Protein AF-A0A377V1W1-F1 (afdb_monomer)

InterPro domains:
  IPR002178 PTS EIIA type-2 domain [PF00359] (6-57)
  IPR002178 PTS EIIA type-2 domain [PS51094] (4-73)
  IPR016152 Phosphotransferase/anion transporter [G3DSA:3.40.930.10] (1-67)
  IPR016152 Phosphotransferase/anion transporter [SSF55804] (1-58)

Organism: Klebsiella pneumoniae (NCBI:txid573)

Nearest PDB structures (foldseek):
  4m62-assembly1_S  TM=8.271E-01  e=2.185E+00  synthetic construct

pLDDT: mean 73.84, std 15.55, range [38.12, 89.0]

Mean predicted aligned error: 10.91 Å

Radius of gyration: 15.91 Å; Cα contacts (8 Å, |Δi|>4): 20; chains: 1; bounding box: 43×27×37 Å

Solvent-accessible surface area (backbone atoms only — not comparable to full-atom values): 4978 Å² total; per-residue (Å²): 112,73,72,80,72,65,42,75,87,70,61,83,88,76,95,76,78,96,42,72,70,57,51,53,51,62,67,42,44,53,42,42,75,71,63,77,46,57,76,66,55,56,53,49,51,56,49,47,37,74,74,70,38,78,80,83,62,90,56,79,81,74,69,72,72,79,77,81,89,75,77,84,131

Secondary structure (DSSP, 8-state):
-GGGT--GGG----S--S-HHHHHHHHHHHHHHTTSS-HHHHHHHHHHHHHH-STT-S-GGGS----------

Sequence (73 aa):
MIRDWLTPDKIKVINSIDSWENAVRLAAEPLLMQGYIAGSYIEAILQSHKELGPYYVLAPAWRCLMPVLNRGY

Foldseek 3Di:
DVVVVPDVLLDDDDPDDDDVLVVLVVNCVSCVVVVVDPPVVSVVVVVCCVVVNCPVCPDPVVPPDPDPPDDDD

Structure (mmCIF, N/CA/C/O backbone):
data_AF-A0A377V1W1-F1
#
_entry.id   AF-A0A377V1W1-F1
#
loop_
_atom_site.group_PDB
_atom_site.id
_atom_site.type_symbol
_atom_site.la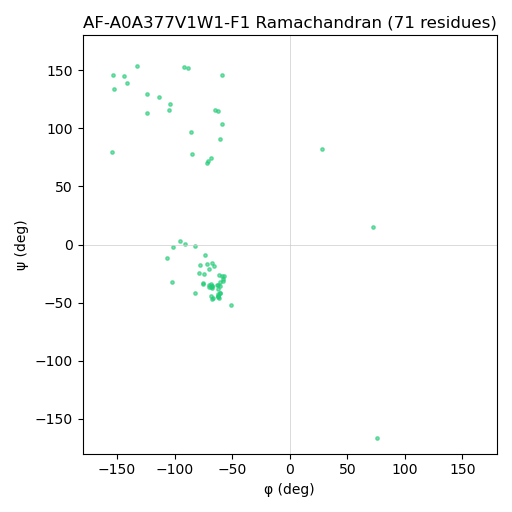bel_atom_id
_atom_site.label_alt_id
_atom_site.label_comp_id
_atom_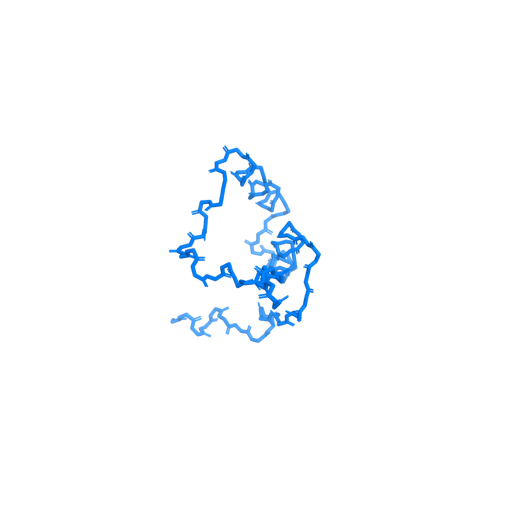site.label_asym_id
_atom_site.label_entity_id
_atom_site.label_seq_id
_atom_site.pdbx_PDB_ins_code
_atom_site.Cartn_x
_atom_site.Cartn_y
_atom_site.Cartn_z
_atom_site.occupancy
_atom_site.B_iso_or_equiv
_atom_site.auth_seq_id
_atom_site.auth_comp_id
_atom_site.auth_asym_id
_atom_site.auth_atom_id
_atom_site.pdbx_PDB_model_num
ATOM 1 N N . MET A 1 1 ? -11.665 -17.834 5.490 1.00 69.56 1 MET A N 1
ATOM 2 C CA . MET A 1 1 ? -10.591 -18.257 4.558 1.00 69.56 1 MET A CA 1
ATOM 3 C C . MET A 1 1 ? -10.166 -17.059 3.715 1.00 69.56 1 MET A C 1
ATOM 5 O O . MET A 1 1 ? -10.965 -16.157 3.530 1.00 69.56 1 MET A O 1
ATOM 9 N N . ILE A 1 2 ? -8.937 -17.000 3.190 1.00 73.00 2 ILE A N 1
ATOM 10 C CA . ILE A 1 2 ? -8.469 -15.820 2.422 1.00 73.00 2 ILE A CA 1
ATOM 11 C C . ILE A 1 2 ? -9.329 -15.512 1.180 1.00 73.00 2 ILE A C 1
ATOM 13 O O . ILE A 1 2 ? -9.478 -14.357 0.791 1.00 73.00 2 ILE A O 1
ATOM 17 N N . ARG A 1 3 ? -9.974 -16.544 0.619 1.00 74.00 3 ARG A N 1
ATOM 18 C CA . ARG A 1 3 ? -10.965 -16.442 -0.463 1.00 74.00 3 ARG A CA 1
ATOM 19 C C . ARG A 1 3 ? -12.155 -15.537 -0.143 1.00 74.00 3 ARG A C 1
ATOM 21 O O . ARG A 1 3 ? -12.730 -14.986 -1.068 1.00 74.00 3 ARG A O 1
ATOM 28 N N . ASP A 1 4 ? -12.505 -15.379 1.129 1.00 78.75 4 ASP A N 1
ATOM 29 C CA . ASP A 1 4 ? -13.636 -14.539 1.539 1.00 78.75 4 ASP A CA 1
ATOM 30 C C . ASP A 1 4 ? -13.262 -13.045 1.517 1.00 78.75 4 ASP A C 1
ATOM 32 O O . ASP A 1 4 ? -14.128 -12.176 1.488 1.00 78.75 4 ASP A O 1
ATOM 36 N N . TRP A 1 5 ? -11.957 -12.745 1.510 1.00 76.44 5 TRP A N 1
ATOM 37 C CA . TRP A 1 5 ? -11.412 -11.388 1.532 1.00 76.44 5 TRP A CA 1
ATOM 38 C C . TRP A 1 5 ? -10.922 -10.927 0.158 1.00 76.44 5 TRP A C 1
ATOM 40 O O . TRP A 1 5 ? -11.040 -9.739 -0.139 1.00 76.44 5 TRP A O 1
ATOM 50 N N . LEU A 1 6 ? -10.412 -11.845 -0.676 1.00 77.50 6 LEU A N 1
ATOM 51 C CA . LEU A 1 6 ? -10.044 -11.593 -2.075 1.00 77.50 6 LEU A CA 1
ATOM 52 C C . LEU A 1 6 ? -11.268 -11.729 -2.985 1.00 77.50 6 LEU A C 1
ATOM 54 O O . LEU A 1 6 ? -11.470 -12.734 -3.667 1.00 77.50 6 LEU A O 1
ATOM 58 N N . THR A 1 7 ? -12.097 -10.697 -2.984 1.00 80.31 7 THR A N 1
ATOM 59 C CA . THR A 1 7 ? -13.224 -10.589 -3.904 1.00 80.31 7 THR A CA 1
ATOM 60 C C . THR A 1 7 ? -12.785 -9.913 -5.214 1.00 80.31 7 THR A C 1
ATOM 62 O O . THR A 1 7 ? -11.828 -9.133 -5.206 1.00 80.31 7 THR A O 1
ATOM 65 N N . PRO A 1 8 ? -13.430 -10.203 -6.362 1.00 77.62 8 PRO A N 1
ATOM 66 C CA . PRO A 1 8 ? -13.016 -9.667 -7.665 1.00 77.62 8 PRO A CA 1
ATOM 67 C C . PRO A 1 8 ? -12.986 -8.134 -7.723 1.00 77.62 8 PRO A C 1
ATOM 69 O O . PRO A 1 8 ? -12.165 -7.565 -8.431 1.00 77.62 8 PRO A O 1
ATOM 72 N N . ASP A 1 9 ? -13.832 -7.463 -6.939 1.00 76.38 9 ASP A N 1
ATOM 73 C CA . ASP A 1 9 ? -13.877 -6.003 -6.792 1.00 76.38 9 ASP A CA 1
ATOM 74 C C . ASP A 1 9 ? -12.617 -5.401 -6.145 1.0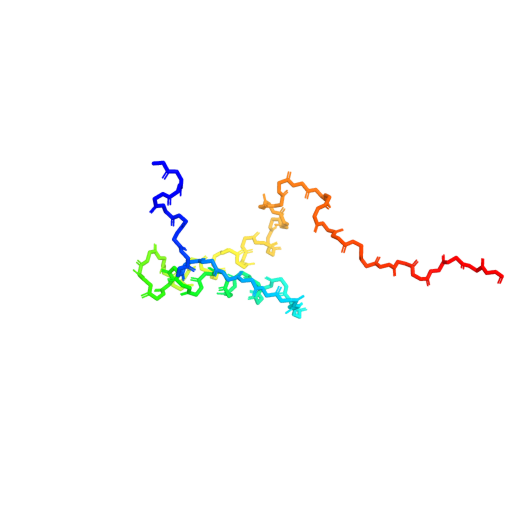0 76.38 9 ASP A C 1
ATOM 76 O O . ASP A 1 9 ? -12.349 -4.211 -6.310 1.00 76.38 9 ASP A O 1
ATOM 80 N N . LYS A 1 10 ? -11.815 -6.216 -5.451 1.00 76.94 10 LYS A N 1
ATOM 81 C CA . LYS A 1 10 ? -10.558 -5.805 -4.805 1.00 76.94 10 LYS A CA 1
ATOM 82 C C . LYS A 1 10 ? -9.319 -6.205 -5.603 1.00 76.94 10 LYS A C 1
ATOM 84 O O . LYS A 1 10 ? -8.204 -5.899 -5.187 1.00 76.94 10 LYS A O 1
ATOM 89 N N . ILE A 1 11 ? -9.489 -6.896 -6.731 1.00 81.25 11 ILE A N 1
ATOM 90 C CA . ILE A 1 11 ? -8.385 -7.364 -7.571 1.00 81.25 11 ILE A CA 1
ATOM 91 C C . ILE A 1 11 ? -8.301 -6.474 -8.807 1.00 81.25 11 ILE A C 1
ATOM 93 O O . ILE A 1 11 ? -9.194 -6.468 -9.651 1.00 81.25 11 ILE A O 1
ATOM 97 N N . LYS A 1 12 ? -7.191 -5.746 -8.940 1.00 78.31 12 LYS A N 1
ATOM 98 C CA . LYS A 1 12 ? -6.861 -4.983 -10.148 1.00 78.31 12 LYS A CA 1
ATOM 99 C C . LYS A 1 12 ? -5.634 -5.589 -10.815 1.00 78.31 12 LYS A C 1
ATOM 101 O O . LYS A 1 12 ? -4.599 -5.760 -10.177 1.00 78.31 12 LYS A O 1
ATOM 106 N N . VAL A 1 13 ? -5.755 -5.894 -12.105 1.00 80.75 13 VAL A N 1
ATOM 107 C CA . VAL A 1 13 ? -4.636 -6.311 -12.957 1.00 80.75 13 VAL A CA 1
ATOM 108 C C . VAL A 1 13 ? -4.269 -5.122 -13.833 1.00 80.75 13 VAL A C 1
ATOM 110 O O . VAL A 1 13 ? -5.117 -4.606 -14.557 1.00 80.75 13 VAL A O 1
ATOM 113 N N . ILE A 1 14 ? -3.023 -4.664 -13.733 1.00 81.44 14 ILE A N 1
ATOM 114 C CA . ILE A 1 14 ? -2.518 -3.493 -14.453 1.00 81.44 14 ILE A CA 1
ATOM 115 C C . ILE A 1 14 ? -1.296 -3.931 -15.257 1.00 81.44 14 ILE A C 1
ATOM 117 O O . ILE A 1 14 ? -0.395 -4.566 -14.713 1.00 81.44 14 ILE A O 1
ATOM 121 N N . ASN A 1 15 ? -1.270 -3.605 -16.549 1.00 77.31 15 ASN A N 1
ATOM 122 C CA . ASN A 1 15 ? -0.224 -4.068 -17.466 1.00 77.31 15 ASN A CA 1
ATOM 123 C C . ASN A 1 15 ? 1.111 -3.334 -17.280 1.00 77.31 15 ASN A C 1
ATOM 125 O O . ASN A 1 15 ? 2.168 -3.925 -17.480 1.00 77.31 15 ASN A O 1
ATOM 129 N N . SER A 1 16 ? 1.071 -2.052 -16.924 1.00 82.19 16 SER A N 1
ATOM 130 C CA . SER A 1 16 ? 2.258 -1.213 -16.755 1.00 82.19 16 SER A CA 1
ATOM 131 C C . SER A 1 16 ? 1.979 -0.088 -15.774 1.00 82.19 16 SER A C 1
ATOM 133 O O . SER A 1 16 ? 0.870 0.445 -15.738 1.00 82.19 16 SER A O 1
ATOM 135 N N . ILE A 1 17 ? 2.992 0.292 -15.002 1.00 82.31 17 ILE A N 1
ATOM 136 C CA . ILE A 1 17 ? 2.899 1.395 -14.054 1.00 82.31 17 ILE A CA 1
ATOM 137 C C . ILE A 1 17 ? 4.206 2.175 -14.050 1.00 82.31 17 ILE A C 1
ATOM 139 O O . ILE A 1 17 ? 5.282 1.581 -14.110 1.00 82.31 17 ILE A O 1
ATOM 143 N N . ASP A 1 18 ? 4.104 3.497 -13.989 1.00 82.06 18 ASP A N 1
ATOM 144 C CA . ASP A 1 18 ? 5.264 4.382 -14.139 1.00 82.06 18 ASP A CA 1
ATOM 145 C C . ASP A 1 18 ? 6.147 4.407 -12.886 1.00 82.06 18 ASP A C 1
ATOM 147 O O . ASP A 1 18 ? 7.369 4.507 -12.974 1.00 82.06 18 ASP A O 1
ATOM 151 N N . SER A 1 19 ? 5.525 4.275 -11.711 1.00 83.75 19 SER A N 1
ATOM 152 C CA . SER A 1 19 ? 6.190 4.387 -10.413 1.00 83.75 19 SER A CA 1
ATOM 153 C C . SER A 1 19 ? 5.608 3.408 -9.402 1.00 83.75 19 SER A C 1
ATOM 155 O O . SER A 1 19 ? 4.396 3.187 -9.350 1.00 83.75 19 SER A O 1
ATOM 157 N N . TRP A 1 20 ? 6.463 2.883 -8.525 1.00 81.94 20 TRP A N 1
ATOM 158 C CA . TRP A 1 20 ? 6.041 2.020 -7.416 1.00 81.94 20 TRP A CA 1
ATOM 159 C C . TRP A 1 20 ? 5.077 2.742 -6.455 1.00 81.94 20 TRP A C 1
ATOM 161 O O . TRP A 1 20 ? 4.148 2.124 -5.946 1.00 81.94 20 TRP A O 1
ATOM 171 N N . GLU A 1 21 ? 5.224 4.060 -6.273 1.00 85.19 21 GLU A N 1
ATOM 172 C CA . GLU A 1 21 ? 4.306 4.883 -5.469 1.00 85.19 21 GLU A CA 1
ATOM 173 C C . GLU A 1 21 ? 2.877 4.850 -6.037 1.00 85.19 21 GLU A C 1
ATOM 175 O O . GLU A 1 21 ? 1.900 4.701 -5.298 1.00 85.19 21 GLU A O 1
ATOM 180 N N . ASN A 1 22 ? 2.754 4.918 -7.368 1.00 84.31 22 ASN A N 1
ATOM 181 C CA . ASN A 1 22 ? 1.469 4.812 -8.057 1.00 84.31 22 ASN A CA 1
ATOM 182 C C . ASN A 1 22 ? 0.888 3.399 -7.933 1.00 84.31 22 ASN A C 1
ATOM 184 O O . ASN A 1 22 ? -0.324 3.259 -7.785 1.00 84.31 22 ASN A O 1
ATOM 188 N N . ALA A 1 23 ? 1.732 2.363 -7.915 1.00 85.44 23 ALA A N 1
ATOM 189 C CA . ALA A 1 23 ? 1.292 0.989 -7.670 1.00 85.44 23 ALA A CA 1
ATOM 190 C C . ALA A 1 23 ? 0.666 0.822 -6.282 1.00 85.44 23 ALA A C 1
ATOM 192 O O . ALA A 1 23 ? -0.411 0.238 -6.165 1.00 85.44 23 ALA A O 1
ATOM 193 N N . VAL A 1 24 ? 1.292 1.389 -5.244 1.00 85.94 24 VAL A N 1
ATOM 194 C CA . VAL A 1 24 ? 0.753 1.362 -3.875 1.00 85.94 24 VAL A CA 1
ATOM 195 C C . VAL A 1 24 ? -0.584 2.100 -3.806 1.00 85.94 24 VAL A C 1
ATOM 197 O O . VAL A 1 24 ? -1.546 1.567 -3.257 1.00 85.94 24 VAL A O 1
ATOM 200 N N . ARG A 1 25 ? -0.682 3.291 -4.413 1.00 87.00 25 ARG A N 1
ATOM 201 C CA . ARG A 1 25 ? -1.930 4.071 -4.448 1.00 87.00 25 ARG A CA 1
ATOM 202 C C . ARG A 1 25 ? -3.063 3.328 -5.158 1.00 87.00 25 ARG A C 1
ATOM 204 O O . ARG A 1 25 ? -4.163 3.259 -4.621 1.00 87.00 25 ARG A O 1
ATOM 211 N N . LEU A 1 26 ? -2.793 2.730 -6.319 1.00 86.81 26 LEU A N 1
ATOM 212 C CA . LEU A 1 26 ? -3.794 1.993 -7.098 1.00 86.81 26 LEU A CA 1
ATOM 213 C C . LEU A 1 26 ? -4.255 0.703 -6.408 1.00 86.81 26 LEU A C 1
ATOM 215 O O . LEU A 1 26 ? -5.432 0.353 -6.489 1.00 86.81 26 LEU A O 1
ATOM 219 N N . ALA A 1 27 ? -3.356 0.014 -5.702 1.00 85.25 27 ALA A N 1
ATOM 220 C CA . ALA A 1 27 ? -3.712 -1.151 -4.895 1.00 85.25 27 ALA A CA 1
ATOM 221 C C . ALA A 1 27 ? -4.538 -0.769 -3.652 1.00 85.25 27 ALA A C 1
ATOM 223 O O . ALA A 1 27 ? -5.432 -1.509 -3.246 1.00 85.25 27 ALA A O 1
ATOM 224 N N . ALA A 1 28 ? -4.258 0.395 -3.062 1.00 86.25 28 ALA A N 1
ATOM 225 C CA . ALA A 1 28 ? -4.946 0.907 -1.882 1.00 86.25 28 ALA A CA 1
ATOM 226 C C . ALA A 1 28 ? -6.314 1.544 -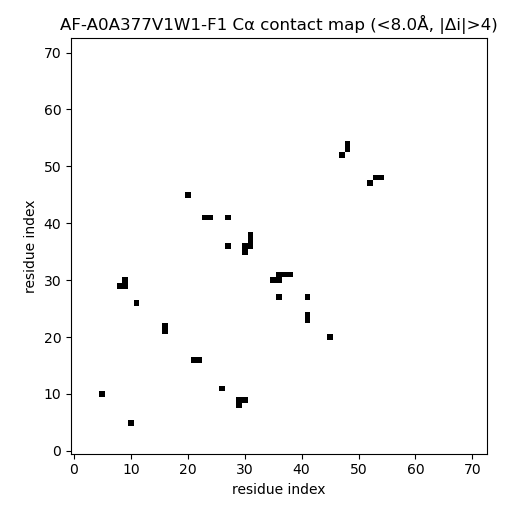2.198 1.00 86.25 28 ALA A C 1
ATOM 228 O O . ALA A 1 28 ? -7.189 1.570 -1.339 1.00 86.25 28 ALA A O 1
ATOM 229 N N . GLU A 1 29 ? -6.530 2.026 -3.421 1.00 86.19 29 GLU A N 1
ATOM 230 C CA . GLU A 1 29 ? -7.762 2.689 -3.861 1.00 86.19 29 GLU A CA 1
ATOM 231 C C . GLU A 1 29 ? -9.065 1.910 -3.563 1.00 86.19 29 GLU A C 1
ATOM 233 O O . GLU A 1 29 ? -9.954 2.493 -2.938 1.00 86.19 29 GLU 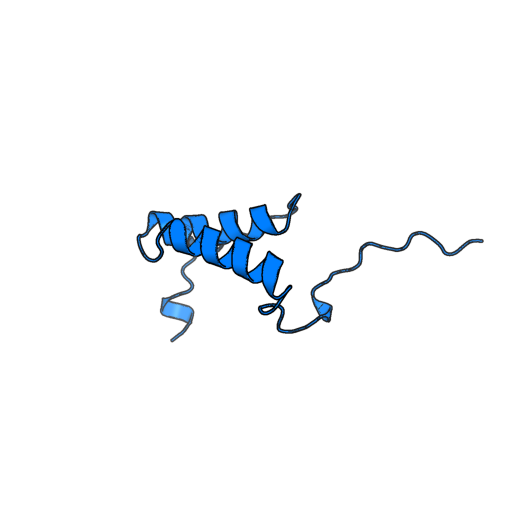A O 1
ATOM 238 N N . PRO A 1 30 ? -9.227 0.615 -3.924 1.00 85.81 30 PRO A N 1
ATOM 239 C CA . PRO A 1 30 ? -10.449 -0.127 -3.591 1.00 85.81 30 PRO A CA 1
ATOM 240 C C . PRO A 1 30 ? -10.654 -0.272 -2.077 1.00 85.81 30 PRO A C 1
ATOM 242 O O . PRO A 1 30 ? -11.783 -0.197 -1.598 1.00 85.81 30 PRO A O 1
ATOM 245 N N . LEU A 1 31 ? -9.568 -0.414 -1.311 1.00 84.31 31 LEU A N 1
ATOM 246 C CA . LEU A 1 31 ? -9.621 -0.514 0.149 1.00 84.31 31 LEU A CA 1
ATOM 247 C C . LEU A 1 31 ? -10.007 0.823 0.796 1.00 84.31 31 LEU A C 1
ATOM 249 O O . LEU A 1 31 ? -10.743 0.836 1.781 1.00 84.31 31 LEU A O 1
ATOM 253 N N . LEU A 1 32 ? -9.538 1.939 0.230 1.00 86.62 32 LEU A N 1
ATOM 254 C CA . LEU A 1 32 ? -9.875 3.293 0.665 1.00 86.62 32 LEU A CA 1
ATOM 255 C C . LEU A 1 32 ? -11.344 3.615 0.369 1.00 86.62 32 LEU A C 1
ATOM 257 O O . LEU A 1 32 ? -12.044 4.115 1.245 1.00 86.62 32 LEU A O 1
ATOM 261 N N . MET A 1 33 ? -11.835 3.275 -0.829 1.00 84.06 33 MET A N 1
ATOM 262 C CA . MET A 1 33 ? -13.245 3.465 -1.200 1.00 84.06 33 MET A CA 1
ATOM 263 C C . MET A 1 33 ? -14.197 2.659 -0.313 1.00 84.06 33 MET A C 1
ATOM 265 O O . MET A 1 33 ? -15.290 3.120 0.001 1.00 84.06 33 MET A O 1
ATOM 269 N N . GLN A 1 34 ? -13.779 1.467 0.112 1.00 82.88 34 GLN A N 1
ATOM 270 C CA . GLN A 1 34 ? -14.552 0.624 1.024 1.00 82.88 34 GLN A CA 1
ATOM 271 C C . GLN A 1 34 ? -14.386 1.021 2.505 1.00 82.88 34 GLN A C 1
ATOM 273 O O . GLN A 1 34 ? -15.015 0.415 3.370 1.00 82.88 34 GLN A O 1
ATOM 278 N N . GLY A 1 35 ? -13.563 2.032 2.811 1.00 84.44 35 GLY A N 1
ATOM 279 C CA . GLY A 1 35 ? -13.342 2.529 4.171 1.00 84.44 35 GLY A CA 1
ATOM 280 C C . GLY A 1 35 ? -12.516 1.599 5.065 1.00 84.44 35 GLY A C 1
ATOM 281 O O . GLY A 1 35 ? -12.496 1.786 6.279 1.00 84.44 35 GLY A O 1
ATOM 282 N N . TYR A 1 36 ? -11.827 0.603 4.497 1.00 84.56 36 TYR A N 1
ATOM 283 C CA . TYR A 1 36 ? -10.977 -0.317 5.264 1.00 84.56 36 TYR A CA 1
ATOM 284 C C . TYR A 1 36 ? -9.662 0.324 5.715 1.00 84.56 36 TYR A C 1
ATOM 286 O O . TYR A 1 36 ? -9.068 -0.116 6.697 1.00 84.56 36 TYR A O 1
ATOM 294 N N . ILE A 1 37 ? -9.198 1.345 4.994 1.00 86.56 37 ILE A N 1
ATOM 295 C CA . ILE A 1 37 ? -7.969 2.083 5.293 1.00 86.56 37 ILE A CA 1
ATOM 296 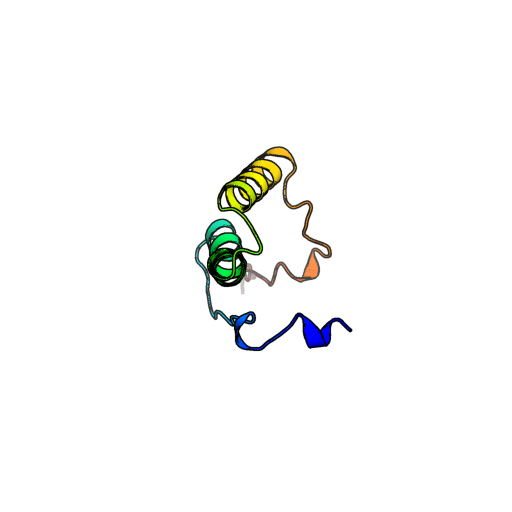C C . ILE A 1 37 ? -8.227 3.588 5.218 1.00 86.56 37 ILE A C 1
ATOM 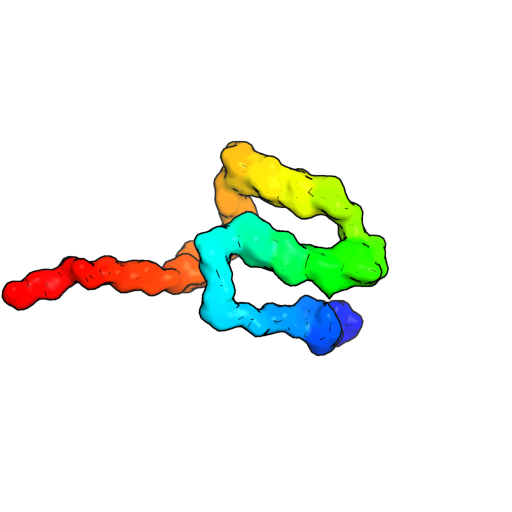298 O O . ILE A 1 37 ? -9.105 4.040 4.488 1.00 86.56 37 ILE A O 1
ATOM 302 N N . ALA A 1 38 ? -7.436 4.373 5.949 1.00 89.00 38 ALA A N 1
ATOM 303 C CA . ALA A 1 38 ? -7.435 5.830 5.846 1.00 89.00 38 ALA A CA 1
ATOM 304 C C . ALA A 1 38 ? -6.388 6.303 4.827 1.00 89.00 38 ALA A C 1
ATOM 306 O O . ALA A 1 38 ? -5.357 5.659 4.653 1.00 89.00 38 ALA A O 1
ATOM 307 N N . GLY A 1 39 ? -6.592 7.469 4.204 1.00 84.75 39 GLY A N 1
ATOM 308 C CA . GLY A 1 39 ? -5.599 8.053 3.287 1.00 84.75 39 GLY A CA 1
ATOM 309 C C . GLY A 1 39 ? -4.228 8.279 3.943 1.00 84.75 39 GLY A C 1
ATOM 310 O O . GLY A 1 39 ? -3.195 8.098 3.304 1.00 84.75 39 GLY A O 1
ATOM 311 N N . SER A 1 40 ? -4.207 8.558 5.251 1.00 87.62 40 SER A N 1
ATOM 312 C CA . SER A 1 40 ? -2.979 8.662 6.051 1.00 87.6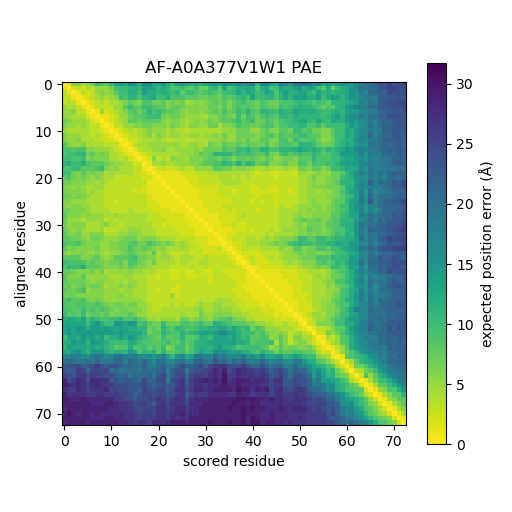2 40 SER A CA 1
ATOM 313 C C . SER A 1 40 ? -2.165 7.364 6.097 1.00 87.62 40 SER A C 1
ATOM 315 O O . SER A 1 40 ? -0.948 7.417 6.253 1.00 87.62 40 SER A O 1
ATOM 317 N N . TYR A 1 41 ? -2.805 6.204 5.924 1.00 86.75 41 TYR A N 1
ATOM 318 C CA . TYR A 1 41 ? -2.125 4.911 5.873 1.00 86.75 41 TYR A CA 1
ATOM 319 C C . TYR A 1 41 ? -1.245 4.779 4.624 1.00 86.75 41 TYR A C 1
ATOM 321 O O . TYR A 1 41 ? -0.141 4.249 4.694 1.00 86.75 41 TYR A O 1
ATOM 329 N N . ILE A 1 42 ? -1.703 5.314 3.488 1.00 86.50 42 ILE A N 1
ATOM 330 C CA . ILE A 1 42 ? -0.940 5.308 2.234 1.00 86.50 42 ILE A CA 1
ATOM 331 C C . ILE A 1 42 ? 0.303 6.187 2.382 1.00 86.50 42 ILE A C 1
ATOM 333 O O . ILE A 1 42 ? 1.405 5.758 2.048 1.00 86.50 42 ILE A O 1
ATOM 337 N N . GLU A 1 43 ? 0.145 7.386 2.943 1.00 87.38 43 GLU A N 1
ATOM 338 C CA . GLU A 1 43 ? 1.268 8.295 3.193 1.00 87.38 43 GLU A CA 1
ATOM 339 C C . GLU A 1 43 ? 2.281 7.695 4.178 1.00 87.38 43 GLU A C 1
ATOM 341 O O . GLU A 1 43 ? 3.487 7.790 3.952 1.00 87.38 43 GLU A O 1
ATOM 346 N N . ALA A 1 44 ? 1.813 6.985 5.211 1.00 87.19 44 ALA A N 1
ATOM 347 C CA . ALA A 1 44 ? 2.691 6.257 6.123 1.00 87.19 44 ALA A CA 1
ATOM 348 C C . ALA A 1 44 ? 3.516 5.179 5.396 1.00 87.19 44 ALA A C 1
ATOM 350 O O . ALA A 1 44 ? 4.717 5.082 5.634 1.00 87.19 44 ALA A O 1
ATOM 351 N N . ILE A 1 45 ? 2.921 4.421 4.465 1.00 85.38 45 ILE A N 1
ATOM 352 C CA . ILE A 1 45 ? 3.651 3.428 3.653 1.00 85.38 45 ILE A CA 1
ATOM 353 C C . ILE A 1 45 ? 4.723 4.102 2.790 1.00 85.38 45 ILE A C 1
ATOM 355 O O . ILE A 1 45 ? 5.853 3.614 2.718 1.00 85.38 45 ILE A O 1
ATOM 359 N N . LEU A 1 46 ? 4.387 5.220 2.139 1.00 85.12 46 LEU A N 1
ATOM 360 C CA . LEU A 1 46 ? 5.332 5.963 1.303 1.00 85.12 46 LEU A CA 1
ATOM 361 C C . LEU A 1 46 ? 6.511 6.486 2.130 1.00 85.12 46 LEU A C 1
ATOM 363 O O . LEU A 1 46 ? 7.661 6.364 1.706 1.00 85.12 46 LEU A O 1
ATOM 367 N N . GLN A 1 47 ? 6.234 7.016 3.320 1.00 85.62 47 GLN A N 1
ATOM 368 C CA . GLN A 1 47 ? 7.258 7.516 4.228 1.00 85.62 47 GLN A CA 1
ATOM 369 C C . GLN A 1 47 ? 8.132 6.381 4.774 1.00 85.62 47 GLN A C 1
ATOM 371 O O . GLN A 1 47 ? 9.356 6.453 4.687 1.00 85.62 47 GLN A O 1
ATOM 376 N N . SER A 1 48 ? 7.526 5.285 5.238 1.00 83.31 48 SER A N 1
ATOM 377 C CA . SER A 1 48 ? 8.263 4.113 5.720 1.00 83.31 48 SER A CA 1
ATOM 378 C C . SER A 1 48 ? 9.139 3.492 4.632 1.00 83.31 48 SER A C 1
ATOM 380 O O . SER A 1 48 ? 10.245 3.053 4.922 1.00 83.31 48 SER A O 1
ATOM 382 N N . HIS A 1 49 ? 8.702 3.487 3.368 1.00 83.94 49 HIS A N 1
ATOM 383 C CA . HIS A 1 49 ? 9.538 3.013 2.264 1.00 83.94 49 HIS A CA 1
ATOM 384 C C . HIS A 1 49 ? 10.739 3.930 1.995 1.00 83.94 49 HIS A C 1
ATOM 386 O O . HIS A 1 49 ? 11.816 3.442 1.664 1.00 83.94 49 HIS A O 1
ATOM 392 N N . LYS A 1 50 ? 10.579 5.251 2.145 1.00 79.94 50 LYS A N 1
ATOM 393 C CA . LYS A 1 50 ? 11.685 6.214 2.009 1.00 79.94 50 LYS A CA 1
ATOM 394 C C . LYS A 1 50 ? 12.700 6.089 3.143 1.00 79.94 50 LYS A C 1
ATOM 396 O O . LYS A 1 50 ? 13.892 6.233 2.900 1.00 79.94 50 LYS A O 1
ATOM 401 N N . GLU A 1 51 ? 12.233 5.810 4.357 1.00 81.69 51 GLU A N 1
ATOM 402 C CA . GLU A 1 51 ? 13.077 5.717 5.553 1.00 81.69 51 GLU A CA 1
ATOM 403 C C . GLU A 1 51 ? 13.768 4.354 5.701 1.00 81.69 51 GLU A C 1
ATOM 405 O O . GLU A 1 51 ? 14.945 4.296 6.048 1.00 81.69 51 GLU A O 1
ATOM 410 N N . LEU A 1 52 ? 13.056 3.257 5.430 1.00 75.75 52 LEU A N 1
ATOM 411 C CA . LEU A 1 52 ? 13.523 1.886 5.678 1.00 75.75 52 LEU A CA 1
ATOM 412 C C . LEU A 1 52 ? 13.910 1.137 4.394 1.00 75.75 52 LEU A C 1
ATOM 414 O O . LEU A 1 52 ? 14.495 0.055 4.459 1.00 75.75 52 LEU A O 1
ATOM 418 N N . GLY A 1 53 ? 13.578 1.681 3.222 1.00 71.00 53 GLY A N 1
ATOM 419 C CA . GLY A 1 53 ? 13.658 0.962 1.953 1.00 71.00 53 GLY A CA 1
ATOM 420 C C . GLY A 1 53 ? 12.506 -0.042 1.764 1.00 71.00 53 GLY A C 1
ATOM 421 O O . GLY A 1 53 ? 11.505 -0.010 2.484 1.00 71.00 53 GLY A O 1
ATOM 422 N N . PRO A 1 54 ? 12.599 -0.954 0.778 1.00 70.44 54 PRO A N 1
ATOM 423 C CA . PRO A 1 54 ? 11.555 -1.932 0.449 1.00 70.44 54 PRO A CA 1
ATOM 424 C C . PRO A 1 54 ? 11.402 -3.048 1.505 1.00 70.44 54 PRO A C 1
ATOM 426 O O . PRO A 1 54 ? 11.728 -4.204 1.255 1.00 70.44 54 PRO A O 1
ATOM 429 N N . TYR A 1 55 ? 10.854 -2.727 2.678 1.00 71.50 55 TYR A N 1
ATOM 430 C CA . TYR A 1 55 ? 10.648 -3.673 3.789 1.00 71.50 55 TYR A CA 1
ATOM 431 C C . TYR A 1 55 ? 9.55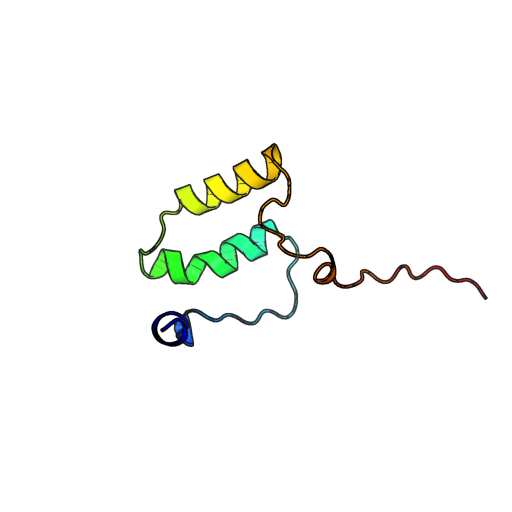1 -4.722 3.531 1.00 71.50 55 TYR A C 1
ATOM 433 O O . TYR A 1 55 ? 9.517 -5.770 4.168 1.00 71.50 55 TYR A O 1
ATOM 441 N N . TYR A 1 56 ? 8.642 -4.444 2.597 1.00 71.00 56 TYR A N 1
ATOM 442 C CA . TYR A 1 56 ? 7.514 -5.307 2.234 1.00 71.00 56 TYR A CA 1
ATOM 443 C C . TYR A 1 56 ? 7.808 -6.215 1.028 1.00 71.00 56 TYR A C 1
ATOM 445 O O . TYR A 1 56 ? 6.929 -6.944 0.566 1.00 71.00 56 TYR A O 1
ATOM 453 N N . VAL A 1 57 ? 9.032 -6.186 0.493 1.00 70.50 57 VAL A N 1
ATOM 454 C CA . VAL A 1 57 ? 9.441 -7.061 -0.610 1.00 70.50 57 VAL A CA 1
ATOM 455 C C . VAL A 1 57 ? 9.928 -8.384 -0.027 1.00 70.50 57 VAL A C 1
ATOM 457 O O . VAL A 1 57 ? 11.073 -8.522 0.389 1.00 70.50 57 VAL A O 1
ATOM 460 N N . LEU A 1 58 ? 9.030 -9.369 -0.000 1.00 64.38 58 LEU A N 1
ATOM 461 C CA . LEU A 1 58 ? 9.278 -10.692 0.584 1.00 64.38 58 LEU A CA 1
ATOM 462 C C . LEU A 1 58 ? 10.231 -11.568 -0.255 1.00 64.38 58 LEU A C 1
ATOM 464 O O . LEU A 1 58 ? 10.775 -12.539 0.264 1.00 64.38 58 LEU A O 1
ATOM 468 N N . ALA A 1 59 ? 10.460 -11.240 -1.533 1.00 52.34 59 ALA A N 1
ATOM 469 C CA . ALA A 1 59 ? 11.438 -11.925 -2.378 1.00 52.34 59 ALA A CA 1
ATOM 470 C C . ALA A 1 59 ? 11.993 -11.008 -3.492 1.00 52.34 59 ALA A C 1
ATOM 472 O O . ALA A 1 59 ? 11.214 -10.380 -4.213 1.00 52.34 59 ALA A O 1
ATOM 473 N N . PRO A 1 60 ? 13.323 -10.970 -3.718 1.00 53.44 60 PRO A N 1
ATOM 474 C CA . PRO A 1 60 ? 13.945 -10.149 -4.766 1.00 53.44 60 PRO A CA 1
ATOM 475 C C . PRO A 1 60 ? 13.608 -10.605 -6.199 1.00 53.44 60 PRO A C 1
ATOM 477 O O . PRO A 1 60 ? 13.781 -9.838 -7.143 1.00 53.44 60 PRO A O 1
ATOM 480 N N . ALA A 1 61 ? 13.094 -11.827 -6.376 1.00 50.22 61 ALA A N 1
ATOM 481 C CA . ALA A 1 61 ? 12.819 -12.434 -7.682 1.00 50.22 61 ALA A CA 1
ATOM 482 C C . ALA A 1 61 ? 11.593 -11.856 -8.424 1.00 50.22 61 ALA A C 1
ATOM 484 O O . ALA A 1 61 ? 11.401 -12.158 -9.598 1.00 50.22 61 ALA A O 1
ATOM 485 N N . TRP A 1 62 ? 10.780 -11.007 -7.783 1.00 43.22 62 TRP A N 1
ATOM 486 C CA . TRP A 1 62 ? 9.699 -10.267 -8.458 1.00 43.22 62 TRP A CA 1
ATOM 487 C C . TRP A 1 62 ? 10.132 -8.899 -8.983 1.00 43.22 62 TRP A C 1
ATOM 489 O O . TRP A 1 62 ? 9.346 -8.209 -9.631 1.00 43.22 62 TRP A O 1
ATOM 499 N N . ARG A 1 63 ? 11.405 -8.527 -8.792 1.00 39.62 63 ARG A N 1
ATOM 500 C CA . ARG A 1 63 ? 12.059 -7.481 -9.580 1.00 39.62 63 ARG A CA 1
ATOM 501 C C . ARG A 1 63 ? 12.309 -8.044 -10.982 1.00 39.62 63 ARG A C 1
ATOM 503 O O . ARG A 1 63 ? 13.430 -8.391 -11.337 1.00 39.62 63 ARG A O 1
ATOM 510 N N . CYS A 1 64 ? 11.229 -8.227 -11.739 1.00 39.41 64 CYS A N 1
ATOM 511 C CA . CYS A 1 64 ? 11.268 -8.701 -13.111 1.00 39.41 64 CYS A CA 1
ATOM 512 C C . CYS A 1 64 ? 12.116 -7.724 -13.935 1.00 39.41 64 CYS A C 1
ATOM 514 O O . CYS A 1 64 ? 11.710 -6.596 -14.194 1.00 39.41 64 CYS A O 1
ATOM 516 N N . LEU A 1 65 ? 13.342 -8.163 -14.226 1.00 43.19 65 LEU A N 1
ATOM 517 C CA . LEU A 1 65 ? 14.083 -7.958 -15.466 1.00 43.19 65 LEU A CA 1
ATOM 518 C C . LEU A 1 65 ? 13.712 -6.675 -16.229 1.00 43.19 65 LEU A C 1
ATOM 520 O O . LEU A 1 65 ? 13.024 -6.726 -17.244 1.00 43.19 65 LEU A O 1
ATOM 524 N N . MET A 1 66 ? 14.278 -5.534 -15.823 1.00 38.12 66 MET A N 1
ATOM 525 C CA . MET A 1 66 ? 14.750 -4.616 -16.859 1.00 38.12 66 MET A CA 1
ATOM 526 C C . MET A 1 66 ? 15.839 -5.383 -17.616 1.00 38.12 66 MET A C 1
ATOM 528 O O . MET A 1 66 ? 16.841 -5.759 -16.996 1.00 38.12 66 MET A O 1
ATOM 532 N N . PRO A 1 67 ? 15.652 -5.698 -18.908 1.00 42.56 67 PRO A N 1
ATOM 533 C CA . PRO A 1 67 ? 16.696 -6.343 -19.668 1.00 42.56 67 PRO A CA 1
ATOM 534 C C . PRO A 1 67 ? 17.843 -5.341 -19.761 1.00 42.56 67 PRO A C 1
ATOM 536 O O . PRO A 1 67 ? 17.717 -4.274 -20.361 1.00 42.56 67 PRO A O 1
ATOM 539 N N . VAL A 1 68 ? 18.980 -5.688 -19.165 1.00 47.56 68 VAL A N 1
ATOM 540 C CA . VAL A 1 68 ? 20.264 -5.174 -19.630 1.00 47.56 68 VAL A CA 1
ATOM 541 C C . VAL A 1 68 ? 20.401 -5.662 -21.071 1.00 47.56 68 VAL A C 1
ATOM 543 O O . VAL A 1 68 ? 20.883 -6.762 -21.334 1.00 47.56 68 VAL A O 1
ATOM 546 N N . LEU A 1 69 ? 19.926 -4.851 -22.018 1.00 47.75 69 LEU A N 1
ATOM 547 C CA . LEU A 1 69 ? 20.375 -4.875 -23.404 1.00 47.75 69 LEU A CA 1
ATOM 548 C C . LEU A 1 69 ? 21.822 -4.379 -23.410 1.00 47.75 69 LEU A C 1
ATOM 550 O O . LEU A 1 69 ? 22.105 -3.238 -23.752 1.00 47.75 69 LEU A O 1
ATOM 554 N N . ASN A 1 70 ? 22.735 -5.229 -22.952 1.00 47.41 70 ASN A N 1
ATOM 555 C CA . ASN A 1 70 ? 24.143 -5.110 -23.284 1.00 47.41 70 ASN A CA 1
ATOM 556 C C . ASN A 1 70 ? 24.815 -6.484 -23.193 1.00 47.41 70 ASN A C 1
ATOM 558 O O . ASN A 1 70 ? 25.483 -6.824 -22.217 1.00 47.41 70 ASN A O 1
ATOM 562 N N . ARG A 1 71 ? 24.625 -7.293 -24.234 1.00 39.78 71 ARG A N 1
ATOM 563 C CA . ARG A 1 71 ? 25.679 -8.197 -24.689 1.00 39.78 71 ARG A CA 1
ATOM 564 C C . ARG A 1 71 ? 25.919 -7.891 -26.153 1.00 39.78 71 ARG A C 1
ATOM 566 O O . ARG A 1 71 ? 25.026 -8.082 -26.974 1.00 39.78 71 ARG A O 1
ATOM 573 N N . GLY A 1 72 ? 27.106 -7.359 -26.415 1.00 48.22 72 GLY A N 1
ATOM 574 C CA . GLY A 1 72 ? 27.627 -7.165 -27.754 1.00 48.22 72 GLY A CA 1
ATOM 575 C C . GLY A 1 72 ? 27.714 -8.483 -28.516 1.00 48.22 72 GLY A C 1
ATOM 576 O O . GLY A 1 72 ? 27.974 -9.542 -27.934 1.00 48.22 72 GLY A O 1
ATOM 577 N N . TYR A 1 73 ? 27.482 -8.355 -29.815 1.00 45.56 73 TYR A N 1
ATOM 578 C CA . TYR A 1 73 ? 28.166 -9.117 -30.847 1.00 45.56 73 TYR A CA 1
ATOM 579 C C . TYR A 1 73 ? 29.264 -8.223 -31.419 1.00 45.56 73 TYR A C 1
ATOM 581 O O . TYR A 1 73 ? 29.032 -6.990 -31.454 1.00 45.56 73 TYR A O 1
#